Protein AF-A0A658NQF3-F1 (afdb_monomer_lite)

Radius of gyration: 17.82 Å; chains: 1; bounding box: 3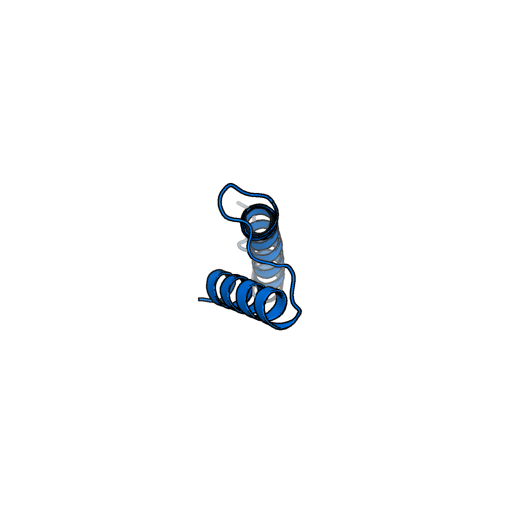9×16×56 Å

Foldseek 3Di:
DPDDDDDPRVVVVVVVVVVVVCVVCVVVLVVVLCCCQPNPPHDPPDPVVNVVSVVVVVVVSVD

Secondary structure (DSSP, 8-state):
-PPPP-THHHHHHHHHHHHHHHHHHTHHHHHHHHHHHHSSSPPP--HHHHHHHHHHHHHHHH-

Structure (mmCIF, N/CA/C/O backbone):
data_AF-A0A658NQF3-F1
#
_entry.id   AF-A0A658NQF3-F1
#
loop_
_atom_site.group_PDB
_atom_site.id
_atom_site.type_symbol
_atom_site.label_atom_id
_atom_site.label_alt_id
_atom_site.label_comp_id
_atom_site.label_asym_id
_atom_site.label_entity_id
_atom_site.label_seq_id
_atom_site.pdbx_PDB_ins_code
_atom_site.Cartn_x
_atom_site.Cartn_y
_atom_site.Cartn_z
_atom_site.occupancy
_atom_site.B_iso_or_equiv
_atom_site.auth_seq_id
_atom_site.auth_comp_id
_atom_site.auth_asym_id
_atom_site.auth_atom_id
_atom_site.pdbx_PDB_model_num
ATOM 1 N N . MET A 1 1 ? -9.806 3.258 37.334 1.00 53.38 1 MET A N 1
ATOM 2 C CA . MET A 1 1 ? -9.472 2.487 36.118 1.00 53.38 1 MET A CA 1
ATOM 3 C C . MET A 1 1 ? -10.526 2.851 35.085 1.00 53.38 1 MET A C 1
ATOM 5 O O . MET A 1 1 ? -11.695 2.735 35.437 1.00 53.38 1 MET A O 1
ATOM 9 N N . PRO A 1 2 ? -10.178 3.409 33.913 1.00 65.06 2 PRO A N 1
ATOM 10 C CA . PRO A 1 2 ? -11.183 3.691 32.890 1.00 65.06 2 PRO A CA 1
ATOM 11 C C . PRO A 1 2 ? -11.890 2.386 32.501 1.00 65.06 2 PRO A C 1
ATOM 13 O O . PRO A 1 2 ? -11.244 1.341 32.417 1.00 65.06 2 PRO A O 1
ATOM 16 N N . ALA A 1 3 ? -13.214 2.438 32.340 1.00 69.50 3 ALA A N 1
ATOM 17 C CA . ALA A 1 3 ? -14.007 1.289 31.918 1.00 69.50 3 ALA A CA 1
ATOM 18 C C . ALA A 1 3 ? -13.502 0.783 30.560 1.00 69.50 3 ALA A C 1
ATOM 20 O O . ALA A 1 3 ? -13.164 1.590 29.688 1.00 69.50 3 ALA A O 1
ATOM 21 N N . ALA A 1 4 ? -13.424 -0.540 30.397 1.00 71.88 4 ALA A N 1
ATOM 22 C CA . ALA A 1 4 ? -13.035 -1.128 29.127 1.00 71.88 4 ALA A CA 1
ATOM 23 C C . ALA A 1 4 ? -14.011 -0.642 28.042 1.00 71.88 4 ALA A C 1
ATOM 25 O O . ALA A 1 4 ? -15.222 -0.631 28.272 1.00 71.88 4 ALA A O 1
ATOM 26 N N . PRO A 1 5 ? -13.510 -0.191 26.886 1.00 67.88 5 PRO A N 1
ATOM 27 C CA . PRO A 1 5 ? -14.382 0.220 25.802 1.00 67.88 5 PRO A CA 1
ATOM 28 C C . PRO A 1 5 ? -15.268 -0.963 25.383 1.00 67.88 5 PRO A C 1
ATOM 30 O O . PRO A 1 5 ? -14.779 -2.082 25.279 1.00 67.88 5 PRO A O 1
ATOM 33 N N . GLU A 1 6 ? -16.566 -0.741 25.166 1.00 80.00 6 GLU A N 1
ATOM 34 C CA . GLU A 1 6 ? -17.509 -1.807 24.799 1.00 80.00 6 GLU A CA 1
ATOM 35 C C . GLU A 1 6 ? -18.033 -1.644 23.366 1.00 80.00 6 GLU A C 1
ATOM 37 O O . GLU A 1 6 ? -18.305 -0.539 22.879 1.00 80.00 6 GLU A O 1
ATOM 42 N N . GLY A 1 7 ? -18.162 -2.785 22.680 1.00 80.75 7 GLY A N 1
ATOM 43 C CA . GLY A 1 7 ? -18.807 -2.942 21.376 1.00 80.75 7 GLY A CA 1
ATOM 44 C C . GLY A 1 7 ? -18.334 -1.952 20.309 1.00 80.75 7 GLY A C 1
ATOM 45 O O . GLY A 1 7 ? -17.236 -2.058 19.764 1.00 80.75 7 GLY A O 1
ATOM 46 N N . LYS A 1 8 ? -19.192 -0.978 19.985 1.00 83.56 8 LYS A N 1
ATOM 47 C CA . LYS A 1 8 ? -18.990 -0.039 18.871 1.00 83.56 8 LYS A CA 1
ATOM 48 C C . LYS A 1 8 ? -17.757 0.852 19.056 1.00 83.56 8 LYS A C 1
ATOM 50 O O . LYS A 1 8 ? -17.112 1.196 18.072 1.00 83.56 8 LYS A O 1
ATOM 55 N N . TYR A 1 9 ? -17.417 1.207 20.295 1.00 86.62 9 TYR A N 1
ATOM 56 C CA . TYR A 1 9 ? -16.252 2.050 20.569 1.00 86.62 9 TYR A CA 1
ATOM 57 C C . TYR A 1 9 ? -14.941 1.275 20.382 1.00 86.62 9 TYR A C 1
ATOM 59 O O . TYR A 1 9 ? -13.999 1.808 19.805 1.00 86.62 9 TYR A O 1
ATOM 67 N N . LEU A 1 10 ? -14.910 -0.012 20.755 1.00 89.56 10 LEU A N 1
ATOM 68 C CA . LEU A 1 10 ? -13.801 -0.911 20.414 1.00 89.56 10 LEU A CA 1
ATOM 69 C C . LEU A 1 10 ? -13.618 -1.027 18.902 1.00 89.56 10 LEU A C 1
ATOM 71 O O . LEU A 1 10 ? -12.506 -0.851 18.426 1.00 89.56 10 LEU A O 1
ATOM 75 N N . ALA A 1 11 ? -14.695 -1.251 18.143 1.00 89.25 11 ALA A N 1
ATOM 76 C CA . ALA A 1 11 ? -14.610 -1.378 16.687 1.00 89.25 11 ALA A CA 1
ATOM 77 C C . ALA A 1 11 ? -14.022 -0.121 16.018 1.00 89.25 11 ALA A C 1
ATOM 79 O O . ALA A 1 11 ? -13.183 -0.230 15.125 1.00 89.25 11 ALA A O 1
ATOM 80 N N . VAL A 1 12 ? -14.411 1.075 16.477 1.00 90.69 12 VAL A N 1
ATOM 81 C CA . VAL A 1 12 ? -13.850 2.346 15.988 1.00 90.69 12 VAL A CA 1
ATOM 82 C C . VAL A 1 12 ? -12.366 2.473 16.340 1.00 90.69 12 VAL A C 1
ATOM 84 O O . VAL A 1 12 ? -11.571 2.857 15.485 1.00 90.69 12 VAL A O 1
ATOM 87 N N . LEU A 1 13 ? -11.974 2.110 17.566 1.00 91.62 13 LEU A N 1
ATOM 88 C CA . LEU A 1 13 ? -10.568 2.111 17.978 1.00 91.62 13 LEU A CA 1
ATOM 89 C C . LEU A 1 13 ? -9.733 1.108 17.172 1.00 91.62 13 LEU A C 1
ATOM 91 O O . LEU A 1 13 ? -8.628 1.440 16.757 1.00 91.62 13 LEU A O 1
ATOM 95 N N . THR A 1 14 ? -10.260 -0.088 16.903 1.00 91.50 14 THR A N 1
ATOM 96 C CA . THR A 1 14 ? -9.588 -1.106 16.087 1.00 91.50 14 THR A CA 1
ATOM 97 C C . THR A 1 14 ? -9.425 -0.643 14.643 1.00 91.50 14 THR A C 1
ATOM 99 O O . THR A 1 14 ? -8.335 -0.771 14.100 1.00 91.50 14 THR A O 1
ATOM 102 N N . LEU A 1 15 ? -10.453 -0.048 14.027 1.00 91.56 15 LEU A N 1
ATOM 103 C CA . LEU A 1 15 ? -10.342 0.527 12.680 1.00 91.56 15 LEU A CA 1
ATOM 104 C C . LEU A 1 15 ? -9.321 1.671 12.626 1.00 91.56 15 LEU A C 1
ATOM 106 O O . LEU A 1 15 ? -8.534 1.741 11.685 1.00 91.56 15 LEU A O 1
ATOM 110 N N . GLY A 1 16 ? -9.295 2.532 13.647 1.00 90.44 16 GLY A N 1
ATOM 111 C CA . GLY A 1 16 ? -8.284 3.581 13.777 1.00 90.44 16 GLY A CA 1
ATOM 112 C C . GLY A 1 16 ? -6.869 3.011 13.900 1.00 90.44 16 GLY A C 1
ATOM 113 O O . GLY A 1 16 ? -5.970 3.445 13.185 1.00 90.44 16 GLY A O 1
ATOM 114 N N . ALA A 1 17 ? -6.676 1.999 14.749 1.00 90.50 17 ALA A N 1
ATOM 115 C CA . ALA A 1 17 ? -5.388 1.331 14.926 1.00 90.50 17 ALA A CA 1
ATOM 116 C C . ALA A 1 17 ? -4.921 0.625 13.644 1.00 90.50 17 ALA A C 1
ATOM 118 O O . ALA A 1 17 ? -3.762 0.764 13.264 1.00 90.50 17 ALA A O 1
ATOM 119 N N . LEU A 1 18 ? -5.824 -0.063 12.937 1.00 88.44 18 LEU A N 1
ATOM 120 C CA . LEU A 1 18 ? -5.537 -0.648 11.627 1.00 88.44 18 LEU A CA 1
ATOM 121 C C . LEU A 1 18 ? -5.108 0.432 10.631 1.00 88.44 18 LEU A C 1
ATOM 123 O O . LEU A 1 18 ? -4.092 0.265 9.970 1.00 88.44 18 LEU A O 1
ATOM 127 N N . GLY A 1 19 ? -5.819 1.560 10.563 1.00 85.6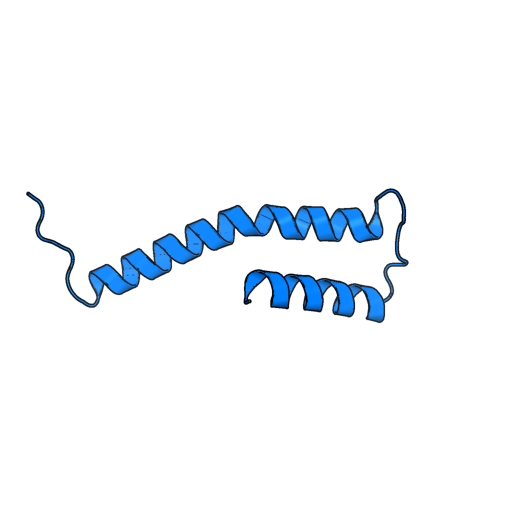2 19 GLY A N 1
ATOM 128 C CA . GLY A 1 19 ? -5.452 2.677 9.689 1.00 85.62 19 GLY A CA 1
ATOM 129 C C . GLY A 1 19 ? -4.052 3.233 9.969 1.00 85.62 19 GLY A C 1
ATOM 130 O O . GLY A 1 19 ? -3.312 3.515 9.031 1.00 85.62 19 GLY A O 1
ATOM 131 N N . VAL A 1 20 ? -3.657 3.334 11.242 1.00 87.56 20 VAL A N 1
ATOM 132 C CA . VAL A 1 20 ? -2.299 3.754 11.630 1.00 87.56 20 VAL A CA 1
ATOM 133 C C . VAL A 1 20 ? -1.254 2.725 11.190 1.00 87.56 20 VAL A C 1
ATOM 135 O O . VAL A 1 20 ? -0.248 3.105 10.599 1.00 87.56 20 VAL A O 1
ATOM 138 N N . VAL A 1 21 ? -1.501 1.431 11.416 1.00 85.19 21 VAL A N 1
ATOM 139 C CA . VAL A 1 21 ? -0.568 0.348 11.053 1.00 85.19 21 VAL A CA 1
ATOM 140 C C . VAL A 1 21 ? -0.425 0.216 9.535 1.00 85.19 21 VAL A C 1
ATOM 142 O O . VAL A 1 21 ? 0.691 0.164 9.027 1.00 85.19 21 VAL A O 1
ATOM 145 N N . PHE A 1 22 ? -1.530 0.235 8.787 1.00 81.81 22 PHE A N 1
ATOM 146 C CA . PHE A 1 22 ? -1.490 0.237 7.322 1.00 81.81 22 PHE A CA 1
ATOM 147 C C . PHE A 1 22 ? -0.838 1.511 6.765 1.00 81.81 22 PHE A C 1
ATOM 149 O O . PHE A 1 22 ? -0.172 1.452 5.732 1.00 81.81 22 PHE A O 1
ATOM 156 N N . GLY A 1 23 ? -0.984 2.648 7.452 1.00 78.69 23 GLY A N 1
ATOM 157 C CA . GLY A 1 23 ? -0.294 3.892 7.113 1.00 78.69 23 GLY A CA 1
ATOM 158 C C . GLY A 1 23 ? 1.225 3.801 7.287 1.00 78.69 23 GLY A C 1
ATOM 159 O O . GLY A 1 23 ? 1.962 4.219 6.396 1.00 78.69 23 GLY A O 1
ATOM 160 N N . ASP A 1 24 ? 1.690 3.215 8.392 1.00 81.94 24 ASP A N 1
ATOM 161 C CA . ASP A 1 24 ? 3.116 3.001 8.676 1.00 81.94 24 ASP A CA 1
ATOM 162 C C . ASP A 1 24 ? 3.749 2.015 7.675 1.00 81.94 24 ASP A C 1
ATOM 164 O O . ASP A 1 24 ? 4.754 2.324 7.025 1.00 81.94 24 ASP A O 1
ATOM 168 N N . ILE A 1 25 ? 3.083 0.876 7.435 1.00 80.38 25 ILE A N 1
ATOM 169 C CA . ILE A 1 25 ? 3.534 -0.154 6.485 1.00 80.38 25 ILE A CA 1
ATOM 170 C C . ILE A 1 25 ? 3.558 0.384 5.049 1.00 80.38 25 ILE A C 1
ATOM 172 O O . ILE A 1 25 ? 4.460 0.036 4.287 1.00 80.38 25 ILE A O 1
ATOM 176 N N . GLY A 1 26 ? 2.621 1.262 4.673 1.00 71.19 26 GLY A N 1
ATOM 177 C CA . GLY A 1 26 ? 2.447 1.771 3.308 1.00 71.19 26 GLY A CA 1
ATOM 178 C C . GLY A 1 26 ? 3.633 2.561 2.741 1.00 71.19 26 GLY A C 1
ATOM 179 O O . GLY A 1 26 ? 3.758 2.690 1.522 1.00 71.19 26 GLY A O 1
ATOM 180 N N . THR A 1 27 ? 4.553 3.032 3.585 1.00 76.81 27 THR A N 1
ATOM 181 C CA . THR A 1 27 ? 5.804 3.645 3.114 1.00 76.81 27 THR A CA 1
ATOM 182 C C . THR A 1 27 ? 6.716 2.624 2.426 1.00 76.81 27 THR A C 1
ATOM 184 O O . THR A 1 27 ? 7.317 2.933 1.397 1.00 76.81 27 THR A O 1
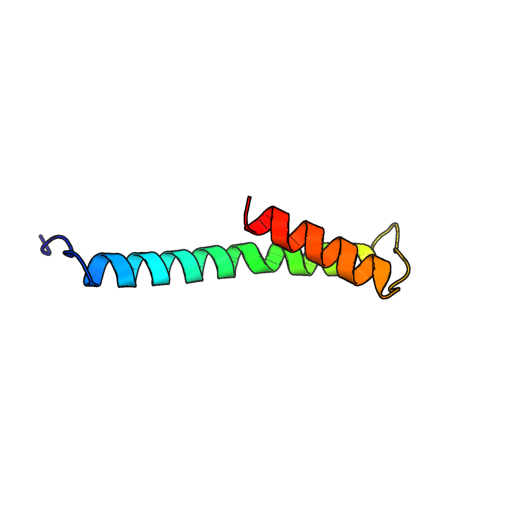ATOM 187 N N . SER A 1 28 ? 6.769 1.382 2.917 1.00 81.38 28 SER A N 1
ATOM 188 C CA . SER A 1 28 ? 7.671 0.350 2.396 1.00 81.38 28 SER A CA 1
ATOM 189 C C . SER A 1 28 ? 7.328 -0.140 0.972 1.00 81.38 28 SER A C 1
ATOM 191 O O . SER A 1 28 ? 8.248 -0.189 0.149 1.00 81.38 28 SER A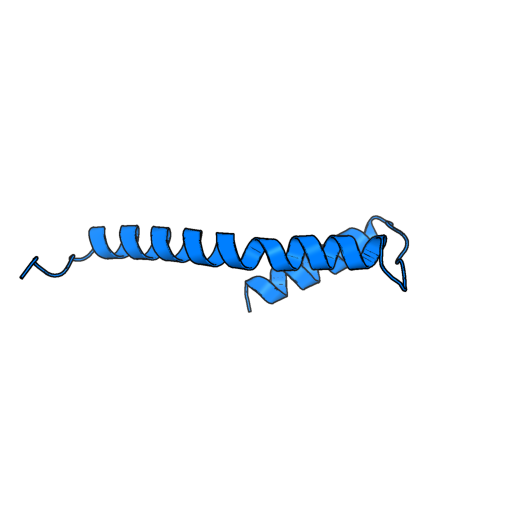 O 1
ATOM 193 N N . PRO A 1 29 ? 6.055 -0.380 0.580 1.00 81.50 29 PRO A N 1
ATOM 194 C CA . PRO A 1 29 ? 5.713 -0.670 -0.810 1.00 81.50 29 PRO A CA 1
ATOM 195 C C . PRO A 1 29 ? 5.968 0.487 -1.773 1.00 81.50 29 PRO A C 1
ATOM 197 O O . PRO A 1 29 ? 6.307 0.239 -2.925 1.00 81.50 29 PRO A O 1
ATOM 200 N N . LEU A 1 30 ? 5.819 1.744 -1.335 1.00 82.75 30 LEU A N 1
ATOM 201 C CA . LEU A 1 30 ? 6.103 2.905 -2.187 1.00 82.75 30 LEU A CA 1
ATOM 202 C C . LEU A 1 30 ? 7.595 2.994 -2.524 1.00 82.75 30 LEU A C 1
ATOM 204 O O . LEU A 1 30 ? 7.951 3.266 -3.673 1.00 82.75 30 LEU A O 1
ATOM 208 N N . TYR A 1 31 ? 8.467 2.711 -1.551 1.00 84.25 31 TYR A N 1
ATOM 209 C CA . TYR A 1 31 ? 9.902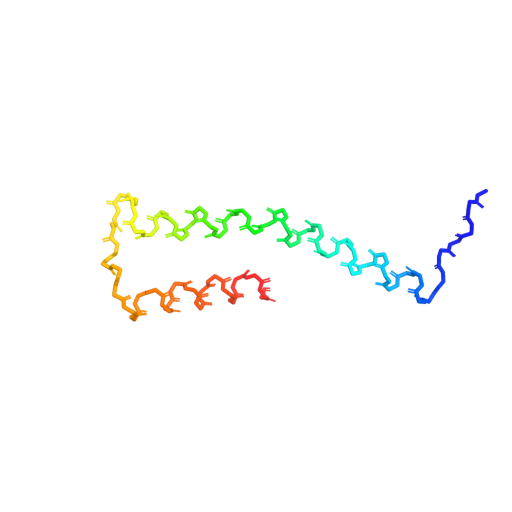 2.589 -1.805 1.00 84.25 31 TYR A CA 1
ATOM 210 C C . TYR A 1 31 ? 10.220 1.386 -2.695 1.00 84.25 31 TYR A C 1
ATOM 212 O O . TYR A 1 31 ? 10.976 1.541 -3.649 1.00 84.25 31 TYR A O 1
ATOM 220 N N . ALA A 1 32 ? 9.603 0.226 -2.450 1.00 82.94 32 ALA A N 1
ATOM 221 C CA . ALA A 1 32 ? 9.798 -0.964 -3.278 1.00 82.94 32 ALA A CA 1
ATOM 222 C C . ALA A 1 32 ? 9.371 -0.733 -4.740 1.00 82.94 32 ALA A C 1
ATOM 224 O O . ALA A 1 32 ? 10.117 -1.058 -5.659 1.00 82.94 32 ALA A O 1
ATOM 225 N N . LEU A 1 33 ? 8.215 -0.097 -4.963 1.00 85.88 33 LEU A N 1
ATOM 226 C CA . LEU A 1 33 ? 7.724 0.273 -6.291 1.00 85.88 33 LEU A CA 1
ATOM 227 C C . LEU A 1 33 ? 8.702 1.213 -7.002 1.00 85.88 33 LEU A C 1
ATOM 229 O O . LEU A 1 33 ? 9.018 1.007 -8.173 1.00 85.88 33 LEU A O 1
ATOM 233 N N . ARG A 1 34 ? 9.196 2.240 -6.297 1.00 84.06 34 ARG A N 1
ATOM 234 C CA . ARG A 1 34 ? 10.207 3.161 -6.829 1.00 84.06 34 ARG A CA 1
ATOM 235 C C . ARG A 1 34 ? 11.489 2.416 -7.208 1.00 84.06 34 ARG A C 1
ATOM 237 O O . ARG A 1 34 ? 12.036 2.672 -8.279 1.00 84.06 34 ARG A O 1
ATOM 244 N N . GLU A 1 35 ? 11.933 1.481 -6.375 1.00 85.00 35 GLU A N 1
ATOM 245 C CA . GLU A 1 35 ? 13.149 0.698 -6.602 1.00 85.00 35 GLU A CA 1
ATOM 246 C C . GLU A 1 35 ? 13.025 -0.238 -7.814 1.00 85.00 35 GLU A C 1
ATOM 248 O O . GLU A 1 35 ? 13.980 -0.392 -8.570 1.00 85.00 35 GLU A O 1
ATOM 253 N N . CYS A 1 36 ? 11.838 -0.789 -8.091 1.00 82.69 36 CYS A N 1
ATOM 254 C CA . CYS A 1 36 ? 11.607 -1.610 -9.286 1.00 82.69 36 CYS A CA 1
ATOM 255 C C . CYS A 1 36 ? 11.825 -0.853 -10.610 1.00 82.69 36 CYS A C 1
ATOM 257 O O . CYS A 1 36 ? 12.158 -1.474 -11.622 1.00 82.69 36 CYS A O 1
ATOM 259 N N . PHE A 1 37 ? 11.630 0.470 -10.622 1.00 82.81 37 PHE A N 1
ATOM 260 C CA . PHE A 1 37 ? 11.748 1.297 -11.830 1.00 82.81 37 PHE A CA 1
ATOM 261 C C . PHE A 1 37 ? 13.028 2.139 -11.887 1.00 82.81 37 PHE A C 1
ATOM 263 O O . PHE A 1 37 ? 13.466 2.489 -12.980 1.00 82.81 37 PHE A O 1
ATOM 270 N N . VAL A 1 38 ? 13.613 2.484 -10.736 1.00 80.44 38 VAL A N 1
ATOM 271 C CA . VAL A 1 38 ? 14.755 3.418 -10.626 1.00 80.44 38 VAL A CA 1
ATOM 272 C C . VAL A 1 38 ? 15.998 2.761 -10.007 1.00 80.44 38 VAL A C 1
ATOM 274 O O . VAL A 1 38 ? 17.074 3.353 -10.026 1.00 80.44 38 VAL A O 1
ATOM 277 N N . GLY A 1 39 ? 15.871 1.548 -9.470 1.00 75.44 39 GLY A N 1
ATOM 278 C CA . GLY A 1 39 ? 16.956 0.829 -8.809 1.00 75.44 39 GLY A CA 1
ATOM 279 C C . GLY A 1 39 ? 17.979 0.210 -9.764 1.00 75.44 39 GLY A C 1
ATOM 280 O O . GLY A 1 39 ? 18.023 0.487 -10.962 1.00 75.44 39 GLY A O 1
ATOM 281 N N . HIS A 1 40 ? 18.808 -0.682 -9.220 1.00 70.44 40 HIS A N 1
ATOM 282 C CA . HIS A 1 40 ? 19.941 -1.304 -9.924 1.00 70.44 40 HIS A CA 1
ATOM 283 C C . HIS A 1 40 ? 19.557 -2.159 -11.150 1.00 70.44 40 HIS A C 1
ATOM 285 O O . HIS A 1 40 ? 20.363 -2.307 -12.069 1.00 70.44 40 HIS A O 1
ATOM 291 N N . HIS A 1 41 ? 18.340 -2.709 -11.180 1.00 73.81 41 HIS A N 1
ATOM 292 C CA . HIS A 1 41 ? 17.804 -3.487 -12.301 1.00 73.81 41 HIS A CA 1
ATOM 293 C C . HIS A 1 41 ? 16.436 -2.929 -12.716 1.00 73.81 41 HIS A C 1
ATOM 295 O O . HIS A 1 41 ? 15.406 -3.493 -12.342 1.00 73.81 41 HIS A O 1
ATOM 301 N N . PRO A 1 42 ? 16.406 -1.804 -13.450 1.00 79.31 42 PRO A N 1
ATOM 302 C CA . PRO A 1 42 ? 15.162 -1.121 -13.757 1.00 79.31 42 PRO A CA 1
ATOM 303 C C . PRO A 1 42 ? 14.333 -1.943 -14.744 1.00 79.31 42 PRO A C 1
ATOM 305 O O . PRO A 1 42 ? 14.772 -2.271 -15.850 1.00 79.31 42 PRO A O 1
ATOM 308 N N . ILE A 1 43 ? 13.107 -2.263 -14.342 1.00 84.50 43 ILE A N 1
ATOM 309 C CA . ILE A 1 43 ? 12.117 -2.873 -15.222 1.00 84.50 43 ILE A CA 1
ATOM 310 C C . ILE A 1 43 ? 11.493 -1.753 -16.069 1.00 84.50 43 ILE A C 1
ATOM 312 O O . ILE A 1 43 ? 11.145 -0.706 -15.524 1.00 84.50 43 ILE A O 1
ATOM 316 N N . PRO A 1 44 ? 11.295 -1.929 -17.389 1.00 85.31 44 PRO A N 1
ATOM 317 C CA . PRO A 1 44 ? 10.619 -0.918 -18.196 1.00 85.31 44 PRO A CA 1
ATOM 318 C C . PRO A 1 44 ? 9.211 -0.631 -17.639 1.00 85.31 44 PRO A C 1
ATOM 320 O O . PRO A 1 44 ? 8.467 -1.596 -17.412 1.00 85.31 44 PRO A O 1
ATOM 323 N N . PRO A 1 45 ? 8.804 0.644 -17.455 1.00 84.56 45 PRO A N 1
ATOM 324 C CA . PRO A 1 45 ? 7.488 1.025 -16.934 1.00 84.56 45 PRO A CA 1
ATOM 325 C C . PRO A 1 45 ? 6.392 0.846 -17.995 1.00 84.56 45 PRO A C 1
ATOM 327 O O . PRO A 1 45 ? 5.708 1.782 -18.403 1.00 84.56 45 PRO A O 1
ATOM 330 N N . THR A 1 46 ? 6.241 -0.384 -18.478 1.00 91.88 46 THR A N 1
ATOM 331 C CA . THR A 1 46 ? 5.133 -0.777 -19.344 1.00 91.88 46 THR A CA 1
ATOM 332 C C . THR A 1 46 ? 3.871 -0.977 -18.501 1.00 91.88 46 THR A C 1
ATOM 334 O O . THR A 1 46 ? 3.975 -1.364 -17.332 1.00 91.88 46 THR A O 1
ATOM 337 N N . PRO A 1 47 ? 2.668 -0.789 -19.072 1.00 90.06 47 PRO A N 1
ATOM 338 C CA . PRO A 1 47 ? 1.418 -1.008 -18.344 1.00 90.06 47 PRO A CA 1
ATOM 339 C C . PRO A 1 47 ? 1.329 -2.399 -17.697 1.00 90.06 47 PRO A C 1
ATOM 341 O O . PRO A 1 47 ? 0.861 -2.522 -16.568 1.00 90.06 47 PRO A O 1
ATOM 344 N N . GLY A 1 48 ? 1.838 -3.436 -18.374 1.00 92.75 48 GLY A N 1
ATOM 345 C CA . GLY A 1 48 ? 1.863 -4.803 -17.846 1.00 92.75 48 GLY A CA 1
ATOM 346 C C . GLY A 1 48 ? 2.734 -4.948 -16.596 1.00 92.75 48 GLY A C 1
ATOM 347 O O . GLY A 1 48 ? 2.297 -5.532 -15.608 1.00 92.75 48 GLY A O 1
ATOM 348 N N . ASN A 1 49 ? 3.930 -4.357 -16.601 1.00 88.94 49 ASN A N 1
ATOM 349 C CA . ASN A 1 49 ? 4.848 -4.422 -15.461 1.00 88.94 49 ASN A CA 1
ATOM 350 C C . ASN A 1 49 ? 4.332 -3.612 -14.267 1.00 88.94 49 ASN A C 1
ATOM 352 O O . ASN A 1 49 ? 4.417 -4.072 -13.132 1.00 88.94 49 ASN A O 1
ATOM 356 N N . VAL A 1 50 ? 3.746 -2.437 -14.517 1.00 89.81 50 VAL A N 1
ATOM 357 C CA . VAL A 1 50 ? 3.151 -1.594 -13.468 1.00 89.81 50 VAL A CA 1
ATOM 358 C C . VAL A 1 50 ? 2.001 -2.325 -12.778 1.00 89.81 50 VAL A C 1
ATOM 360 O O . VAL A 1 50 ? 1.989 -2.422 -11.554 1.00 89.81 50 VAL A O 1
ATOM 363 N N . LEU A 1 51 ? 1.067 -2.894 -13.544 1.00 92.81 51 LEU A N 1
ATOM 364 C CA . LEU A 1 51 ? -0.056 -3.649 -12.984 1.00 92.81 51 LEU A CA 1
ATOM 365 C C . LEU A 1 51 ? 0.403 -4.929 -12.270 1.00 92.81 51 LEU A C 1
ATOM 367 O O . LEU A 1 51 ? -0.144 -5.268 -11.223 1.00 92.81 51 LEU A O 1
ATOM 371 N N . GLY A 1 52 ? 1.426 -5.613 -12.792 1.00 91.25 52 GLY A N 1
ATOM 372 C CA . GLY A 1 52 ? 2.020 -6.784 -12.149 1.00 91.25 52 GLY A CA 1
ATOM 373 C C . GLY A 1 52 ? 2.630 -6.459 -10.783 1.00 91.25 52 GLY A C 1
ATOM 374 O O . GLY A 1 52 ? 2.304 -7.114 -9.797 1.00 91.25 52 GLY A O 1
ATOM 375 N N . ILE A 1 53 ? 3.453 -5.411 -10.698 1.00 90.12 53 ILE A N 1
ATOM 376 C CA . ILE A 1 53 ? 4.085 -4.985 -9.439 1.00 90.12 53 ILE A CA 1
ATOM 377 C C . ILE A 1 53 ? 3.035 -4.466 -8.445 1.00 90.12 53 ILE A C 1
ATOM 379 O O . ILE A 1 53 ? 3.091 -4.810 -7.267 1.00 90.12 53 ILE A O 1
ATOM 383 N N . LEU A 1 54 ? 2.037 -3.704 -8.908 1.00 89.56 54 LEU A N 1
ATOM 384 C CA . LEU A 1 54 ? 0.923 -3.260 -8.063 1.00 89.56 54 LEU A CA 1
ATOM 385 C C . LEU A 1 54 ? 0.111 -4.438 -7.510 1.00 89.56 54 LEU A C 1
ATOM 387 O O . LEU A 1 54 ? -0.278 -4.402 -6.347 1.00 89.56 54 LEU A O 1
ATOM 391 N N . SER A 1 55 ? -0.107 -5.488 -8.305 1.00 91.88 55 SER A N 1
ATOM 392 C CA . SER A 1 55 ? -0.764 -6.718 -7.848 1.00 91.88 55 SER A CA 1
ATOM 393 C C . SER A 1 55 ? 0.053 -7.420 -6.761 1.00 91.88 55 SER A C 1
ATOM 395 O O . SER A 1 55 ? -0.493 -7.784 -5.723 1.00 91.88 55 SER A O 1
ATOM 397 N N . LEU A 1 56 ? 1.370 -7.551 -6.952 1.00 90.12 56 LEU A N 1
ATOM 398 C CA . LEU A 1 56 ? 2.261 -8.145 -5.951 1.00 90.12 56 LEU A CA 1
ATOM 399 C C . LEU A 1 56 ? 2.253 -7.355 -4.637 1.00 90.12 56 LEU A C 1
ATOM 401 O O . LEU A 1 56 ? 2.143 -7.954 -3.574 1.00 90.12 56 LEU A O 1
ATOM 405 N N . ILE A 1 57 ? 2.310 -6.022 -4.708 1.00 88.38 57 ILE A N 1
ATOM 406 C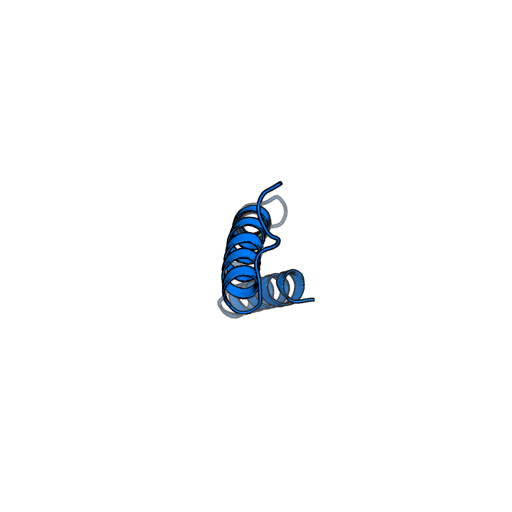 CA . ILE A 1 57 ? 2.208 -5.142 -3.535 1.00 88.38 57 ILE A CA 1
ATOM 407 C C . ILE A 1 57 ? 0.851 -5.298 -2.849 1.00 88.38 57 ILE A C 1
ATOM 409 O O . ILE A 1 57 ? 0.791 -5.425 -1.631 1.00 88.38 57 ILE A O 1
ATOM 413 N N . PHE A 1 58 ? -0.237 -5.301 -3.620 1.00 88.62 58 PHE A N 1
ATOM 414 C CA . PHE A 1 58 ? -1.584 -5.448 -3.083 1.00 88.62 58 PHE A CA 1
ATOM 415 C C . PHE A 1 58 ? -1.734 -6.766 -2.320 1.00 88.62 58 PHE A C 1
ATOM 417 O O . PHE A 1 58 ? -2.146 -6.762 -1.163 1.00 88.62 58 PHE A O 1
ATOM 424 N N . TRP A 1 59 ? -1.342 -7.886 -2.931 1.00 89.38 59 TRP A N 1
ATOM 425 C CA . TRP A 1 59 ? -1.421 -9.189 -2.279 1.00 89.38 59 TRP A CA 1
ATOM 426 C C . TRP A 1 59 ? -0.466 -9.311 -1.089 1.00 89.38 59 TRP A C 1
ATOM 428 O O . TRP A 1 59 ? -0.858 -9.912 -0.101 1.00 89.38 59 TRP A O 1
ATOM 438 N N . ALA A 1 60 ? 0.720 -8.698 -1.124 1.00 85.81 60 ALA A N 1
ATOM 439 C CA . ALA A 1 60 ? 1.659 -8.696 0.004 1.00 85.81 60 ALA A CA 1
ATOM 440 C C . ALA A 1 60 ? 1.196 -7.864 1.217 1.00 85.81 60 ALA A C 1
ATOM 442 O O . ALA A 1 60 ? 1.706 -8.057 2.314 1.00 85.81 60 ALA A O 1
ATOM 443 N N . LEU A 1 61 ? 0.275 -6.912 1.029 1.00 82.19 61 LEU A N 1
ATOM 444 C CA . LEU A 1 61 ? -0.328 -6.140 2.124 1.00 82.19 61 LEU A CA 1
ATOM 445 C C . LEU A 1 61 ? -1.589 -6.801 2.693 1.00 82.19 61 LEU A C 1
ATOM 447 O O . LEU A 1 61 ? -1.999 -6.480 3.807 1.00 82.19 61 LEU A O 1
ATOM 451 N N . VAL A 1 62 ? -2.238 -7.657 1.902 1.00 83.50 62 VAL A N 1
ATOM 452 C CA . VAL A 1 62 ? -3.508 -8.310 2.246 1.00 83.50 62 VAL A CA 1
ATOM 453 C C . VAL A 1 62 ? -3.299 -9.710 2.835 1.00 83.50 62 VAL A C 1
ATOM 455 O O . VAL A 1 62 ? -4.082 -10.103 3.700 1.00 83.50 62 VAL A O 1
ATOM 458 N N . LEU A 1 63 ? -2.297 -10.457 2.353 1.00 74.44 63 LEU A N 1
ATOM 459 C CA . LEU A 1 63 ? -1.912 -11.796 2.830 1.00 74.44 63 LEU A CA 1
ATOM 460 C C . LEU A 1 63 ? -0.855 -11.713 3.931 1.00 74.44 63 LEU A C 1
ATOM 462 O O . LEU A 1 63 ? -0.995 -12.488 4.903 1.00 74.44 63 LEU A O 1
#

Sequence (63 aa):
MPAAPEGKYLAVLTLGALGVVFGDIGTSPLYALRECFVGHHPIPPTPGNVLGILSLIFWALVL

pLDDT: mean 83.49, std 7.68, range [53.38, 92.81]